Protein AF-A0A925CM61-F1 (afdb_monomer)

Structure (mmCIF, N/CA/C/O backbone):
data_AF-A0A925CM61-F1
#
_entry.id   AF-A0A925CM61-F1
#
loop_
_atom_site.group_PDB
_atom_site.id
_atom_site.type_symbol
_atom_site.label_atom_id
_atom_site.label_alt_id
_atom_site.label_comp_id
_atom_site.label_asym_id
_atom_site.label_entity_id
_atom_site.label_seq_id
_atom_site.pdbx_PDB_ins_code
_atom_site.Cartn_x
_atom_site.Cartn_y
_atom_site.Cartn_z
_atom_site.occupancy
_atom_site.B_iso_or_equiv
_atom_site.auth_seq_id
_atom_site.auth_comp_id
_atom_site.auth_asym_id
_atom_site.auth_atom_id
_atom_site.pdbx_PDB_model_num
ATOM 1 N N . ASP A 1 1 ? 7.888 8.235 -3.116 1.00 78.06 1 ASP A N 1
ATOM 2 C CA . ASP A 1 1 ? 8.072 6.852 -2.627 1.00 78.06 1 ASP A CA 1
ATOM 3 C C . ASP A 1 1 ? 6.680 6.308 -2.395 1.00 78.06 1 ASP A C 1
ATOM 5 O O . ASP A 1 1 ? 6.173 6.361 -1.277 1.00 78.06 1 ASP A O 1
ATOM 9 N N . ASP A 1 2 ? 6.031 5.926 -3.492 1.00 86.56 2 ASP A N 1
ATOM 10 C CA . ASP A 1 2 ? 4.637 5.503 -3.485 1.00 86.56 2 ASP A CA 1
ATOM 11 C C . ASP A 1 2 ? 4.501 4.148 -2.794 1.00 86.56 2 ASP A C 1
ATOM 13 O O . ASP A 1 2 ? 5.304 3.232 -2.990 1.00 86.56 2 ASP A O 1
ATOM 17 N N . LYS A 1 3 ? 3.485 4.032 -1.939 1.00 88.56 3 LYS A N 1
ATOM 18 C CA . LYS A 1 3 ? 3.182 2.813 -1.189 1.00 88.56 3 LYS A CA 1
ATOM 19 C C . LYS A 1 3 ? 1.895 2.217 -1.741 1.00 88.56 3 LYS A C 1
ATOM 21 O O . LYS A 1 3 ? 0.810 2.683 -1.412 1.00 88.56 3 LYS A O 1
ATOM 26 N N . ILE A 1 4 ? 2.022 1.196 -2.588 1.00 92.06 4 ILE A N 1
ATOM 27 C CA . ILE A 1 4 ? 0.871 0.459 -3.119 1.00 92.06 4 ILE A CA 1
ATOM 28 C C . ILE A 1 4 ? 0.327 -0.474 -2.034 1.00 92.06 4 ILE A C 1
ATOM 30 O O . ILE A 1 4 ? 1.064 -1.296 -1.489 1.00 92.06 4 ILE A O 1
ATOM 34 N N . ILE A 1 5 ? -0.969 -0.358 -1.747 1.00 91.38 5 ILE A N 1
ATOM 35 C CA . ILE A 1 5 ? -1.704 -1.277 -0.875 1.00 91.38 5 ILE A CA 1
ATOM 36 C C . ILE A 1 5 ? -2.482 -2.240 -1.771 1.00 91.38 5 ILE A C 1
ATOM 38 O O . ILE A 1 5 ? -3.217 -1.813 -2.659 1.00 91.38 5 ILE A O 1
ATOM 42 N N . ALA A 1 6 ? -2.317 -3.538 -1.536 1.00 93.81 6 ALA A N 1
ATOM 43 C CA . ALA A 1 6 ? -3.016 -4.585 -2.264 1.00 93.81 6 ALA A CA 1
ATOM 44 C C . ALA A 1 6 ? -3.488 -5.673 -1.300 1.00 93.81 6 ALA A C 1
ATOM 46 O O . ALA A 1 6 ? -2.909 -5.877 -0.232 1.00 93.81 6 ALA A O 1
ATOM 47 N N . VAL A 1 7 ? -4.533 -6.381 -1.710 1.00 93.50 7 VAL A N 1
ATOM 48 C CA . VAL A 1 7 ? -5.067 -7.553 -1.016 1.00 93.50 7 VAL A CA 1
ATOM 49 C C . VAL A 1 7 ? -4.880 -8.774 -1.904 1.00 93.50 7 VAL A C 1
ATOM 51 O O . VAL A 1 7 ? -4.819 -8.661 -3.132 1.00 93.50 7 VAL A O 1
ATOM 54 N N . MET A 1 8 ? -4.771 -9.949 -1.290 1.00 94.31 8 MET A N 1
ATOM 55 C CA . MET A 1 8 ? -4.699 -11.191 -2.048 1.00 94.31 8 MET A CA 1
ATOM 56 C C . MET A 1 8 ? -6.022 -11.443 -2.770 1.00 94.31 8 MET A C 1
ATOM 58 O O . MET A 1 8 ? -7.103 -11.146 -2.254 1.00 94.31 8 MET A O 1
ATOM 62 N N . LYS A 1 9 ? -5.935 -12.024 -3.969 1.00 91.75 9 LYS A N 1
ATOM 63 C CA . LYS A 1 9 ? -7.121 -12.536 -4.651 1.00 91.75 9 LYS A CA 1
ATOM 64 C C . LYS A 1 9 ? -7.768 -13.599 -3.756 1.00 91.75 9 LYS A C 1
ATOM 66 O O . LYS A 1 9 ? -7.067 -14.474 -3.257 1.00 91.75 9 LYS A O 1
ATOM 71 N N . ASP A 1 10 ? -9.081 -13.490 -3.573 1.00 92.44 10 ASP A N 1
ATOM 72 C CA . ASP A 1 10 ? -9.891 -14.383 -2.736 1.00 92.44 10 ASP A CA 1
ATOM 73 C C . ASP A 1 10 ? -9.551 -14.326 -1.229 1.00 92.44 10 ASP A C 1
ATOM 75 O O . ASP A 1 10 ? -9.841 -15.261 -0.483 1.00 92.44 10 ASP A O 1
ATOM 79 N N . ASP A 1 11 ? -8.961 -13.219 -0.752 1.00 96.31 11 ASP A N 1
ATOM 80 C CA . ASP A 1 11 ? -8.754 -12.998 0.683 1.00 96.31 11 ASP A CA 1
ATOM 81 C C . ASP A 1 11 ? -10.094 -12.964 1.440 1.00 96.31 11 ASP A C 1
ATOM 83 O O . ASP A 1 11 ? -10.993 -12.184 1.118 1.00 96.31 11 ASP A O 1
ATOM 87 N N . ALA A 1 12 ? -10.215 -13.794 2.478 1.00 95.00 12 ALA A N 1
ATOM 88 C CA . ALA A 1 12 ? -11.459 -13.965 3.229 1.00 95.00 12 ALA A CA 1
ATOM 89 C C . ALA A 1 12 ? -11.871 -12.735 4.059 1.00 95.00 12 ALA A C 1
ATOM 91 O O . ALA A 1 12 ? -13.029 -12.629 4.454 1.00 95.00 12 ALA A O 1
ATOM 92 N N . THR A 1 13 ? -10.934 -11.829 4.355 1.00 94.19 13 THR A N 1
ATOM 93 C CA . THR A 1 13 ? -11.159 -10.668 5.229 1.00 94.19 13 THR A CA 1
ATOM 94 C C . THR A 1 13 ? -11.253 -9.375 4.425 1.00 94.19 13 THR A C 1
ATOM 96 O O . THR A 1 13 ? -12.143 -8.562 4.658 1.00 94.19 13 THR A O 1
ATOM 99 N N . TYR A 1 14 ? -10.339 -9.182 3.476 1.00 94.50 14 TYR A N 1
ATOM 100 C CA . TYR A 1 14 ? -10.160 -7.936 2.734 1.00 94.50 14 TYR A CA 1
ATOM 101 C C . TYR A 1 14 ? -10.487 -8.059 1.245 1.00 94.50 14 TYR A C 1
ATOM 103 O O . TYR A 1 14 ? -10.501 -7.047 0.553 1.00 94.50 14 TYR A O 1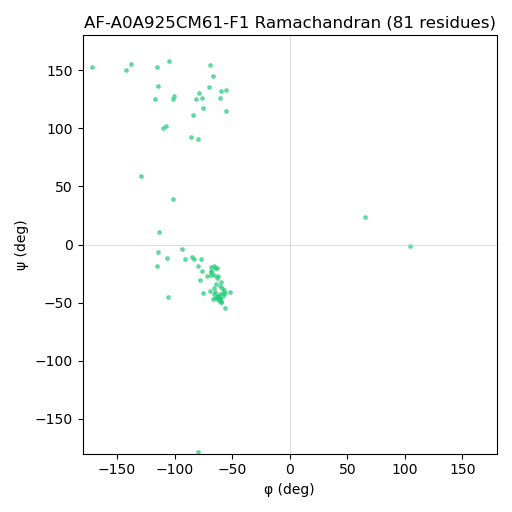
ATOM 111 N N . GLY A 1 15 ? -10.763 -9.262 0.729 1.00 93.00 15 GLY A N 1
ATOM 112 C CA . GLY A 1 15 ? -11.004 -9.487 -0.702 1.00 93.00 15 GLY A CA 1
ATOM 113 C C . GLY A 1 15 ? -12.234 -8.756 -1.250 1.00 93.00 15 GLY A C 1
ATOM 114 O O . GLY A 1 15 ? -12.322 -8.521 -2.452 1.00 93.00 15 GLY A O 1
ATOM 115 N N . GLY A 1 16 ? -13.160 -8.355 -0.373 1.00 93.19 16 GLY A N 1
ATOM 116 C CA . GLY A 1 16 ? -14.296 -7.501 -0.724 1.00 93.19 16 GLY A CA 1
ATOM 117 C C . GLY A 1 16 ? -13.947 -6.019 -0.891 1.00 93.19 16 GLY A C 1
ATOM 118 O O . GLY A 1 16 ? -14.781 -5.271 -1.396 1.00 93.19 16 GLY A O 1
ATOM 119 N N . TYR A 1 17 ? -12.752 -5.581 -0.480 1.00 93.81 17 TYR A N 1
ATOM 120 C CA . TYR A 1 17 ? -12.339 -4.185 -0.587 1.00 93.81 17 TYR A CA 1
ATOM 121 C C . TYR A 1 17 ? -11.780 -3.889 -1.974 1.00 93.81 17 TYR A C 1
ATOM 123 O O . TYR A 1 17 ? -10.705 -4.352 -2.353 1.00 93.81 17 TYR A O 1
ATOM 131 N N . THR A 1 18 ? -12.517 -3.088 -2.736 1.00 92.44 18 THR A N 1
ATOM 132 C CA . THR A 1 18 ? -12.148 -2.678 -4.096 1.00 92.44 18 THR A CA 1
ATOM 133 C C . THR A 1 18 ? -11.680 -1.232 -4.184 1.00 92.44 18 THR A C 1
ATOM 135 O O . THR A 1 18 ? -11.179 -0.826 -5.231 1.00 92.44 18 THR A O 1
ATOM 138 N N . ASP A 1 19 ? -11.872 -0.458 -3.116 1.00 91.31 19 ASP A N 1
ATOM 139 C CA . ASP A 1 19 ? -11.495 0.948 -3.025 1.00 91.31 19 ASP A CA 1
ATOM 140 C C . ASP A 1 19 ? -10.963 1.291 -1.626 1.00 91.31 19 ASP A C 1
ATOM 142 O O . ASP A 1 19 ? -11.376 0.695 -0.629 1.00 91.31 19 ASP A O 1
ATOM 146 N N . ILE A 1 20 ? -10.061 2.271 -1.547 1.00 90.88 20 ILE A N 1
ATOM 147 C CA . ILE A 1 20 ? -9.426 2.684 -0.292 1.00 90.88 20 ILE A CA 1
ATOM 148 C C . ILE A 1 20 ? -10.435 3.238 0.726 1.00 90.88 20 ILE A C 1
ATOM 150 O O . ILE A 1 20 ? -10.245 3.069 1.928 1.00 90.88 20 ILE A O 1
ATOM 154 N N . SER A 1 21 ? -11.542 3.828 0.261 1.00 90.94 21 SER A N 1
ATOM 155 C CA . SER A 1 21 ? -12.625 4.336 1.116 1.00 90.94 21 SER A CA 1
ATOM 156 C C . SER A 1 21 ? -13.380 3.239 1.875 1.00 90.94 21 SER A C 1
ATOM 158 O O . SER A 1 21 ? -14.040 3.527 2.872 1.00 90.94 21 SER A O 1
ATOM 160 N N . GLN A 1 22 ? -13.278 1.982 1.432 1.00 93.19 22 GLN A N 1
ATOM 161 C CA . GLN A 1 22 ? -13.902 0.829 2.089 1.00 93.19 22 GLN A CA 1
ATOM 162 C C . GLN A 1 22 ? -13.053 0.301 3.254 1.00 93.19 22 GLN A C 1
ATOM 164 O O . GLN A 1 22 ? -13.523 -0.505 4.058 1.00 93.19 22 GLN A O 1
ATOM 169 N N . VAL A 1 23 ? -11.800 0.752 3.361 1.00 92.00 23 VAL A N 1
ATOM 170 C CA . VAL A 1 23 ? -10.887 0.340 4.422 1.00 92.00 23 VAL A CA 1
ATOM 171 C C . VAL A 1 23 ? -11.225 1.095 5.713 1.00 92.00 23 VAL A C 1
ATOM 173 O O . VAL A 1 23 ? -11.315 2.324 5.698 1.00 92.00 23 VAL A O 1
ATOM 176 N N . PRO A 1 24 ? -11.366 0.405 6.862 1.00 93.56 24 PRO A N 1
ATOM 177 C CA . PRO A 1 24 ? -11.599 1.071 8.137 1.00 93.56 24 PRO A CA 1
ATOM 178 C C . PRO A 1 24 ? -10.514 2.110 8.450 1.00 93.56 24 PRO A C 1
ATOM 180 O O . PRO A 1 24 ? -9.323 1.796 8.391 1.00 93.56 24 PRO A O 1
ATOM 183 N N . LEU A 1 25 ? -10.922 3.315 8.866 1.00 89.12 25 LEU A N 1
ATOM 184 C CA . LEU A 1 25 ? -10.003 4.423 9.171 1.00 89.12 25 LEU A CA 1
ATOM 185 C C . LEU A 1 25 ? -8.894 4.020 10.150 1.00 89.12 25 LEU A C 1
ATOM 187 O O . LEU A 1 25 ? -7.733 4.322 9.913 1.00 89.12 25 LEU A O 1
ATOM 191 N N . ALA A 1 26 ? -9.216 3.236 11.182 1.00 91.62 26 ALA A N 1
ATOM 192 C CA . ALA A 1 26 ? -8.226 2.760 12.149 1.00 91.62 26 ALA A CA 1
ATOM 193 C C . ALA A 1 26 ? -7.098 1.923 11.511 1.00 91.62 26 ALA A C 1
ATOM 195 O O . ALA A 1 26 ? -5.960 1.947 11.983 1.00 91.62 26 ALA A O 1
ATOM 196 N N . LEU A 1 27 ? -7.392 1.175 10.439 1.00 91.50 27 LEU A N 1
ATOM 197 C CA . LEU A 1 27 ? -6.376 0.427 9.701 1.00 91.50 27 LEU A CA 1
ATOM 198 C C . LEU A 1 27 ? -5.528 1.368 8.840 1.00 91.50 27 LEU A C 1
ATOM 200 O O . LEU A 1 27 ? -4.305 1.225 8.819 1.00 91.50 27 LEU A O 1
ATOM 204 N N . LEU A 1 28 ? -6.162 2.345 8.183 1.00 88.69 28 LEU A N 1
ATOM 205 C CA . LEU A 1 28 ? -5.454 3.376 7.424 1.00 88.69 28 LEU A CA 1
ATOM 206 C C . LEU A 1 28 ? -4.509 4.164 8.333 1.00 88.69 28 LEU A C 1
ATOM 208 O O . LEU A 1 28 ? -3.324 4.247 8.032 1.00 88.69 28 LEU A O 1
ATOM 212 N N . ASP A 1 29 ? -4.974 4.654 9.480 1.00 87.44 29 ASP A N 1
ATOM 213 C CA . ASP A 1 29 ? -4.157 5.390 10.453 1.00 87.44 29 ASP A CA 1
ATOM 214 C C . ASP A 1 29 ? -2.952 4.575 10.931 1.00 87.44 29 ASP A C 1
ATOM 216 O O . ASP A 1 29 ? -1.840 5.094 11.052 1.00 87.44 29 ASP A O 1
ATOM 220 N N . ARG A 1 30 ? -3.135 3.266 11.140 1.00 89.12 30 ARG A N 1
ATOM 221 C CA . ARG A 1 30 ? -2.040 2.365 11.511 1.00 89.12 30 ARG A CA 1
ATOM 222 C C . ARG A 1 30 ? -1.003 2.224 10.396 1.00 89.12 30 ARG A C 1
ATOM 224 O O . ARG A 1 30 ? 0.194 2.239 10.685 1.00 89.12 30 ARG A O 1
ATOM 231 N N . LEU A 1 31 ? -1.441 2.084 9.143 1.00 88.62 31 LEU A N 1
ATOM 232 C CA . LEU A 1 31 ? -0.547 2.030 7.981 1.00 88.62 31 LEU A CA 1
ATOM 233 C C . LEU A 1 31 ? 0.219 3.342 7.818 1.00 88.62 31 LEU A C 1
ATOM 235 O O . LEU A 1 31 ? 1.437 3.327 7.647 1.00 88.62 31 LEU A O 1
ATOM 239 N N . GLN A 1 32 ? -0.482 4.468 7.939 1.00 84.44 32 GLN A N 1
ATOM 240 C CA . GLN A 1 32 ? 0.113 5.796 7.905 1.00 84.44 32 GLN A CA 1
ATOM 241 C C . GLN A 1 32 ? 1.202 5.922 8.977 1.00 84.44 32 GLN A C 1
ATOM 243 O O . GLN A 1 32 ? 2.362 6.175 8.658 1.00 84.44 32 GLN A O 1
ATOM 248 N N . HIS A 1 33 ? 0.866 5.639 10.237 1.00 84.62 33 HIS A N 1
ATOM 249 C CA . HIS A 1 33 ? 1.813 5.693 11.348 1.00 84.62 33 HIS A CA 1
ATOM 250 C C . HIS A 1 33 ? 3.042 4.799 11.129 1.00 84.62 33 HIS A C 1
ATOM 252 O O . HIS A 1 33 ? 4.172 5.222 11.387 1.00 84.62 33 HIS A O 1
ATOM 258 N N . TYR A 1 34 ? 2.844 3.583 10.611 1.00 85.94 34 TYR A N 1
ATOM 259 C CA . TYR A 1 34 ? 3.942 2.683 10.268 1.00 85.94 34 TYR A CA 1
ATOM 260 C C . TYR A 1 34 ? 4.884 3.312 9.229 1.00 85.94 34 TYR A C 1
ATOM 262 O O . TYR A 1 34 ? 6.094 3.380 9.450 1.00 85.94 34 TYR A O 1
ATOM 270 N N . PHE A 1 35 ? 4.349 3.847 8.126 1.00 83.06 35 PHE A N 1
ATOM 271 C CA . PHE A 1 35 ? 5.173 4.454 7.075 1.00 83.06 35 PHE A CA 1
ATOM 272 C C . PHE A 1 35 ? 5.869 5.751 7.504 1.00 83.06 35 PHE A C 1
ATOM 274 O O . PHE A 1 35 ? 6.945 6.063 6.989 1.00 83.06 35 PHE A O 1
ATOM 281 N N . LEU A 1 36 ? 5.307 6.477 8.469 1.00 79.06 36 LEU A N 1
ATOM 282 C CA . LEU A 1 36 ? 5.923 7.672 9.045 1.00 79.06 36 LEU A CA 1
ATOM 283 C C . LEU A 1 36 ? 7.127 7.361 9.943 1.00 79.06 36 LEU A C 1
ATOM 285 O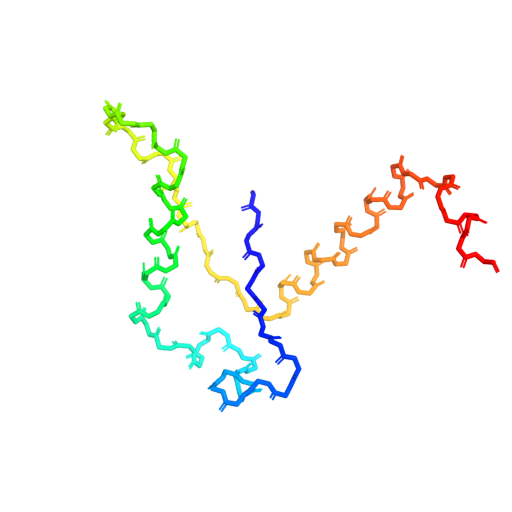 O . LEU A 1 36 ? 8.012 8.202 10.106 1.00 79.06 36 LEU A O 1
ATOM 289 N N . THR A 1 37 ? 7.163 6.169 10.540 1.00 76.62 37 THR A N 1
ATOM 290 C CA . THR A 1 37 ? 8.104 5.844 11.622 1.00 76.62 37 THR A CA 1
ATOM 291 C C . THR A 1 37 ? 9.107 4.750 11.267 1.00 76.62 37 THR A C 1
ATOM 293 O O . THR A 1 37 ? 10.157 4.682 11.898 1.00 76.62 37 THR A O 1
ATOM 296 N N . TYR A 1 38 ? 8.875 3.928 10.235 1.00 77.50 38 TYR A N 1
ATOM 297 C CA . TYR A 1 38 ? 9.739 2.764 9.967 1.00 77.50 38 TYR A CA 1
ATOM 298 C C . TYR A 1 38 ? 11.191 3.100 9.578 1.00 77.50 38 TYR A C 1
ATOM 300 O O . TYR A 1 38 ? 12.066 2.247 9.697 1.00 77.50 38 TYR A O 1
ATOM 308 N N . LYS A 1 39 ? 11.466 4.325 9.106 1.00 73.38 39 LYS A N 1
ATOM 309 C CA . LYS A 1 39 ? 12.827 4.809 8.797 1.00 73.38 39 LYS A CA 1
ATOM 310 C C . LYS A 1 39 ? 13.479 5.564 9.962 1.00 73.38 39 LYS A C 1
ATOM 312 O O . LYS A 1 39 ? 14.633 5.974 9.843 1.00 73.38 39 LYS A O 1
ATOM 317 N N . SER A 1 40 ? 12.761 5.779 11.064 1.00 69.19 40 SER A N 1
ATOM 318 C CA . SER A 1 40 ? 13.290 6.467 12.240 1.00 69.19 40 SER A CA 1
ATOM 319 C C . SER A 1 40 ? 14.225 5.531 13.004 1.00 69.19 40 SER A C 1
ATOM 321 O O . SER A 1 40 ? 13.811 4.485 13.500 1.00 69.19 40 SER A O 1
ATOM 323 N N . ALA A 1 41 ? 15.499 5.907 13.107 1.00 64.56 41 ALA A N 1
ATOM 324 C CA . ALA A 1 41 ? 16.428 5.228 13.999 1.00 64.56 41 ALA A CA 1
ATOM 325 C C . ALA A 1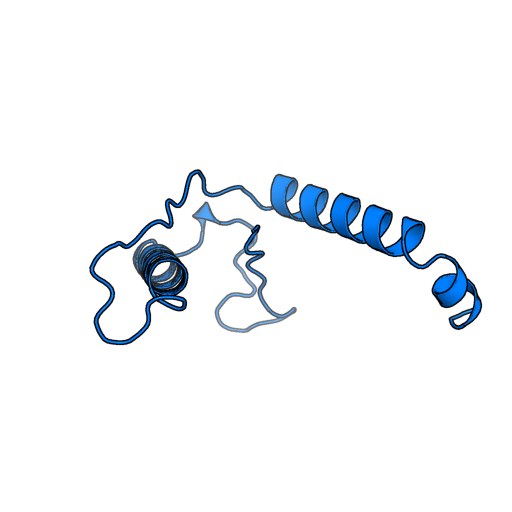 41 ? 16.055 5.523 15.468 1.00 64.56 41 ALA A C 1
ATOM 327 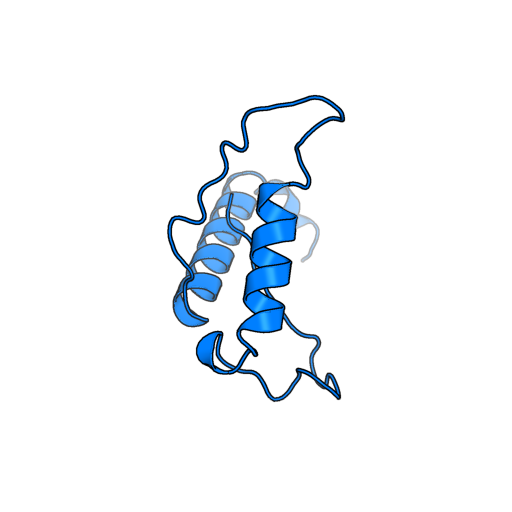O O . ALA A 1 41 ? 15.472 6.577 15.754 1.00 64.56 41 ALA A O 1
ATOM 328 N N . PRO A 1 42 ? 16.409 4.647 16.426 1.00 61.72 42 PRO A N 1
ATOM 329 C CA . PRO A 1 42 ? 16.245 4.959 17.842 1.00 61.72 42 PRO A CA 1
ATOM 330 C C . PRO A 1 42 ? 16.980 6.272 18.168 1.00 61.72 42 PRO A C 1
ATOM 332 O O . PRO A 1 42 ? 18.198 6.346 18.027 1.00 61.72 42 PRO A O 1
ATOM 335 N N . GLY A 1 43 ? 16.244 7.320 18.556 1.00 61.34 43 GLY A N 1
ATOM 336 C CA . GLY A 1 43 ? 16.800 8.637 18.906 1.00 61.34 43 GLY A CA 1
ATOM 337 C C . GLY A 1 43 ? 16.621 9.761 17.874 1.00 61.34 43 GLY A C 1
ATOM 338 O O . GLY A 1 43 ? 17.023 10.890 18.147 1.00 61.34 43 GLY A O 1
ATOM 339 N N . THR A 1 44 ? 16.005 9.520 16.710 1.00 59.12 44 THR A N 1
ATOM 340 C CA . THR A 1 44 ? 15.706 10.605 15.752 1.00 59.12 44 THR A CA 1
ATOM 341 C C . THR A 1 44 ? 14.433 11.372 16.121 1.00 59.12 44 THR A C 1
ATOM 343 O O . THR A 1 44 ? 13.369 10.775 16.233 1.00 59.12 44 THR A O 1
ATOM 346 N N . ILE A 1 45 ? 14.546 12.700 16.253 1.00 56.72 45 ILE A N 1
ATOM 347 C CA . ILE A 1 45 ? 13.485 13.628 16.708 1.00 56.72 45 ILE A CA 1
ATOM 348 C C . ILE A 1 45 ? 12.642 14.180 15.534 1.00 56.72 45 ILE A C 1
ATOM 350 O O . ILE A 1 45 ? 11.586 14.775 15.730 1.00 56.72 45 ILE A O 1
ATOM 354 N N . HIS A 1 46 ? 13.090 13.987 14.288 1.00 52.59 46 HIS A N 1
ATOM 355 C CA . HIS A 1 46 ? 12.438 14.538 13.097 1.00 52.59 46 HIS A CA 1
ATOM 356 C C . HIS A 1 46 ? 11.716 13.457 12.287 1.00 52.59 46 HIS A C 1
ATOM 358 O O . HIS A 1 46 ? 12.330 12.732 11.504 1.00 52.59 46 HIS A O 1
ATOM 364 N N . HIS A 1 47 ? 10.393 13.398 12.429 1.00 53.03 47 HIS A N 1
ATOM 365 C CA . HIS A 1 47 ? 9.513 12.652 11.532 1.00 53.03 47 HIS A CA 1
ATOM 366 C C . HIS A 1 47 ? 9.281 13.493 10.274 1.00 53.03 47 HIS A C 1
ATOM 368 O O . HIS A 1 47 ? 8.406 14.350 10.237 1.00 53.03 47 HIS A O 1
ATOM 374 N N . LYS A 1 48 ? 10.134 13.314 9.263 1.00 50.94 48 LYS A N 1
ATOM 375 C CA . LYS A 1 48 ? 10.097 14.092 8.012 1.00 50.94 48 LYS A CA 1
ATOM 376 C C . LYS A 1 48 ? 9.439 13.311 6.875 1.00 50.94 48 LYS A C 1
ATOM 378 O O . LYS A 1 48 ? 9.925 13.305 5.748 1.00 50.94 48 LYS A O 1
ATOM 383 N N . VAL A 1 49 ? 8.382 12.580 7.199 1.00 54.34 49 VAL A N 1
ATOM 384 C CA . VAL A 1 49 ? 7.528 11.934 6.208 1.00 54.34 49 VAL A CA 1
ATOM 385 C C . VAL A 1 49 ? 6.168 12.587 6.381 1.00 54.34 49 VAL A C 1
ATOM 387 O O . VAL A 1 49 ? 5.654 12.665 7.489 1.00 54.34 49 VAL A O 1
ATOM 390 N N . GLU A 1 50 ? 5.628 13.132 5.308 1.00 55.91 50 GLU A N 1
ATOM 391 C CA . GLU A 1 50 ? 4.256 13.615 5.259 1.00 55.91 50 GLU A CA 1
ATOM 392 C C . GLU A 1 50 ? 3.528 12.719 4.273 1.00 55.91 50 GLU A C 1
ATOM 394 O O . GLU A 1 50 ? 4.060 12.382 3.211 1.00 55.91 50 GLU A O 1
ATOM 399 N N . ILE A 1 51 ? 2.322 12.302 4.635 1.00 62.91 51 ILE A N 1
ATOM 400 C CA . ILE A 1 51 ? 1.443 11.614 3.700 1.00 62.91 51 ILE A CA 1
ATOM 401 C C . ILE A 1 51 ? 0.708 12.718 2.966 1.00 62.91 51 ILE A C 1
ATOM 403 O O . ILE A 1 51 ? -0.279 13.262 3.449 1.00 62.91 51 ILE A O 1
ATOM 407 N N . THR A 1 52 ? 1.274 13.119 1.832 1.00 60.31 52 THR A N 1
ATOM 408 C CA . THR A 1 52 ? 0.794 14.260 1.049 1.00 60.31 52 THR A CA 1
ATOM 409 C C . THR A 1 52 ? -0.563 13.994 0.407 1.00 60.31 52 THR A C 1
ATOM 411 O O . THR A 1 52 ? -1.281 14.942 0.109 1.00 60.31 52 THR A O 1
ATOM 414 N N . SER A 1 53 ? -0.928 12.727 0.187 1.00 66.31 53 SER A N 1
AT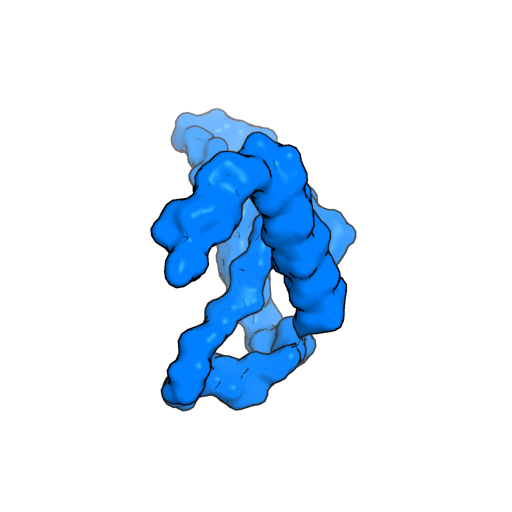OM 415 C CA . SER A 1 53 ? -2.269 12.320 -0.250 1.00 66.31 53 SER A CA 1
ATOM 416 C C . SER A 1 53 ? -2.440 10.799 -0.216 1.00 66.31 53 SER A C 1
ATOM 418 O O . SER A 1 53 ? -1.476 10.040 -0.328 1.00 66.31 53 SER A O 1
ATOM 420 N N . ILE A 1 54 ? -3.688 10.365 -0.037 1.00 81.12 54 ILE A N 1
ATOM 421 C CA . ILE A 1 54 ? -4.133 8.988 -0.255 1.00 81.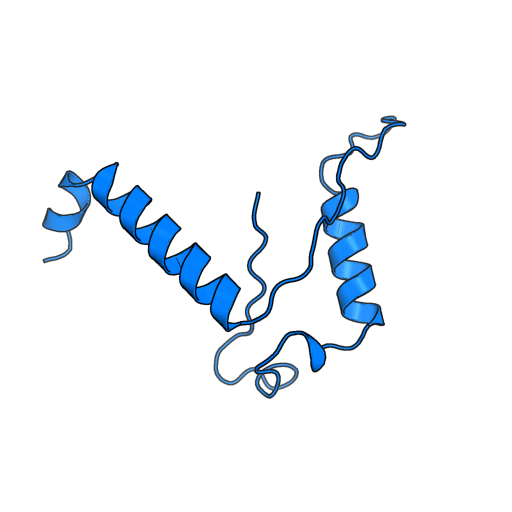12 54 ILE A CA 1
ATOM 422 C C . ILE A 1 54 ? -4.839 8.984 -1.610 1.00 81.12 54 ILE A C 1
ATOM 424 O O . ILE A 1 54 ? -5.761 9.775 -1.810 1.00 81.12 54 ILE A O 1
ATOM 428 N N . TYR A 1 55 ? -4.406 8.117 -2.523 1.00 84.88 55 TYR A N 1
ATOM 429 C CA . TYR A 1 55 ? -5.017 7.983 -3.846 1.00 84.88 55 TYR A CA 1
ATOM 430 C C . TYR A 1 55 ? -5.877 6.721 -3.937 1.00 84.88 55 TYR A C 1
ATOM 432 O O . TYR A 1 55 ? -5.703 5.773 -3.166 1.00 84.88 55 TYR A O 1
ATOM 440 N N . ASP A 1 56 ? -6.810 6.725 -4.886 1.00 90.00 56 ASP A N 1
ATOM 441 C CA . ASP A 1 56 ? -7.703 5.603 -5.152 1.00 90.00 56 ASP A CA 1
ATOM 442 C C . ASP A 1 56 ? -7.031 4.493 -5.983 1.00 90.00 56 ASP A C 1
ATOM 444 O O . ASP A 1 56 ? -5.847 4.535 -6.342 1.00 90.00 56 ASP A O 1
ATOM 448 N N . ARG A 1 57 ? -7.815 3.454 -6.286 1.00 92.94 57 ARG A N 1
ATOM 449 C CA . ARG A 1 57 ? -7.361 2.311 -7.081 1.00 92.94 57 ARG A CA 1
ATOM 450 C C . ARG A 1 57 ? -6.919 2.705 -8.493 1.00 92.94 57 ARG A C 1
ATOM 452 O O . ARG A 1 57 ? -6.008 2.069 -9.025 1.00 92.94 57 ARG A O 1
ATOM 459 N N . GLU A 1 58 ? -7.573 3.674 -9.127 1.00 93.81 58 GLU A N 1
ATOM 460 C CA . GLU A 1 58 ? -7.271 4.047 -10.509 1.00 93.81 58 GLU A CA 1
ATOM 461 C C . GLU A 1 58 ? -5.875 4.665 -10.596 1.00 93.81 58 GLU A C 1
ATOM 463 O O . GLU A 1 58 ? -5.061 4.258 -11.430 1.00 93.81 58 GLU A O 1
ATOM 468 N N . GLU A 1 59 ? -5.572 5.587 -9.687 1.00 93.25 59 GLU A N 1
ATOM 469 C CA . GLU A 1 59 ? -4.262 6.225 -9.629 1.00 93.25 59 GLU A CA 1
ATOM 470 C C . GLU A 1 59 ? -3.160 5.217 -9.277 1.00 93.25 59 GLU A C 1
ATO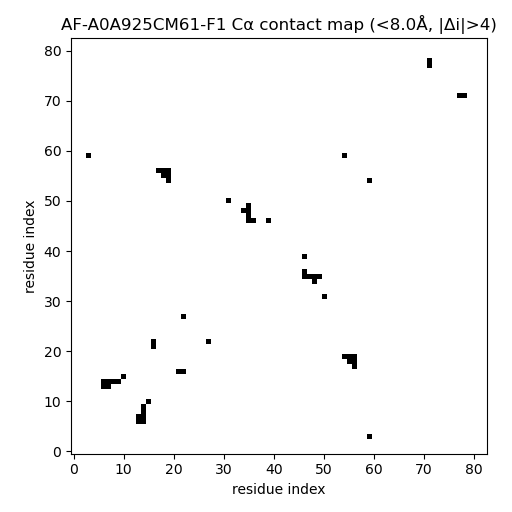M 472 O O . GLU A 1 59 ? -2.108 5.188 -9.920 1.00 93.25 59 GLU A O 1
ATOM 477 N N . ALA A 1 60 ? -3.426 4.299 -8.341 1.00 93.88 60 ALA A N 1
ATOM 478 C CA . ALA A 1 60 ? -2.493 3.226 -8.003 1.00 93.88 60 ALA A CA 1
ATOM 479 C C . ALA A 1 60 ? -2.142 2.348 -9.222 1.00 93.88 60 ALA A C 1
ATOM 481 O O . ALA A 1 60 ? -0.977 2.004 -9.434 1.00 93.88 60 ALA A O 1
ATOM 482 N N . LEU A 1 61 ? -3.129 2.013 -10.061 1.00 94.75 61 LEU A N 1
ATOM 483 C CA . LEU A 1 61 ? -2.903 1.241 -11.287 1.00 94.75 61 LEU A CA 1
ATOM 484 C C . LEU A 1 61 ? -2.067 2.014 -12.315 1.00 94.75 61 LEU A C 1
ATOM 486 O O . LEU A 1 61 ? -1.206 1.414 -12.964 1.00 94.75 61 LEU A O 1
ATOM 490 N N . LYS A 1 62 ? -2.269 3.333 -12.442 1.00 96.00 62 LYS A N 1
ATOM 491 C CA . LYS A 1 62 ? -1.437 4.187 -13.308 1.00 96.00 62 LYS A CA 1
ATOM 492 C C . LYS A 1 62 ? 0.014 4.191 -12.842 1.00 96.00 62 LYS A C 1
ATOM 494 O O . LYS A 1 62 ? 0.904 3.955 -13.658 1.00 96.00 62 LYS A O 1
ATOM 499 N N . VAL A 1 63 ? 0.252 4.377 -11.542 1.00 94.38 63 VAL A N 1
ATOM 500 C CA . VAL A 1 63 ? 1.603 4.360 -10.955 1.00 94.38 63 VAL A CA 1
ATOM 501 C C . VAL A 1 63 ? 2.307 3.033 -11.236 1.00 94.38 63 VAL A C 1
ATOM 503 O O . VAL A 1 63 ? 3.462 3.035 -11.665 1.00 94.38 63 VAL A O 1
ATOM 506 N N . ILE A 1 64 ? 1.619 1.897 -11.068 1.00 95.12 64 ILE A N 1
ATOM 507 C CA . ILE A 1 64 ? 2.173 0.571 -11.391 1.00 95.12 64 ILE A CA 1
ATOM 508 C C . ILE A 1 64 ? 2.520 0.472 -12.882 1.00 95.12 64 ILE A C 1
ATOM 510 O O . ILE A 1 64 ? 3.604 0.005 -13.229 1.00 95.12 64 ILE A O 1
ATOM 514 N N . GLY A 1 65 ? 1.621 0.920 -13.763 1.00 96.38 65 GLY A N 1
ATOM 515 C CA . GLY A 1 65 ? 1.828 0.886 -15.211 1.00 96.38 65 GLY A CA 1
ATOM 516 C C . GLY A 1 65 ? 3.042 1.703 -15.657 1.00 96.38 65 GLY A C 1
ATOM 517 O O . GLY A 1 65 ? 3.880 1.193 -16.401 1.00 96.38 65 GLY A O 1
ATOM 518 N N . VAL A 1 66 ? 3.172 2.936 -15.158 1.00 95.81 66 VAL A N 1
ATOM 519 C CA . VAL A 1 66 ? 4.321 3.812 -15.440 1.00 95.81 66 VAL A CA 1
ATOM 520 C C . VAL A 1 66 ? 5.609 3.218 -14.866 1.00 95.81 66 VAL A C 1
ATOM 522 O O . VAL A 1 66 ? 6.590 3.088 -15.591 1.00 95.81 66 VAL A O 1
ATOM 525 N N . SER A 1 67 ? 5.585 2.741 -13.617 1.00 94.69 67 SER A N 1
ATOM 526 C CA . SER A 1 67 ? 6.749 2.102 -12.981 1.00 94.69 67 SER A CA 1
ATOM 527 C C . SER A 1 67 ? 7.231 0.870 -13.756 1.00 9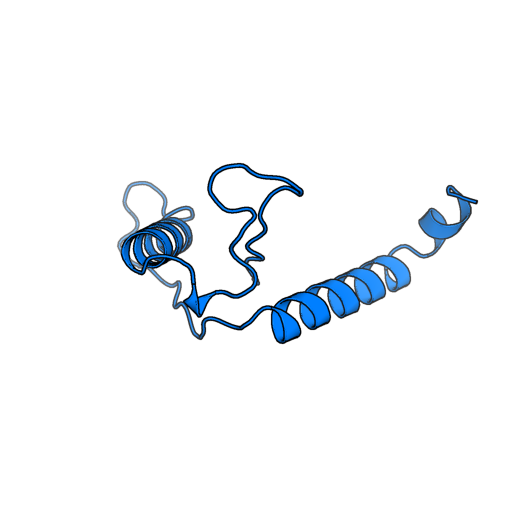4.69 67 SER A C 1
ATOM 529 O O . SER A 1 67 ? 8.431 0.624 -13.874 1.00 94.69 67 SER A O 1
ATOM 531 N N . HIS A 1 68 ? 6.301 0.087 -14.306 1.00 93.94 68 HIS A N 1
ATOM 532 C CA . HIS A 1 68 ? 6.619 -1.069 -15.137 1.00 93.94 68 HIS A CA 1
ATOM 533 C C . HIS A 1 68 ? 7.216 -0.660 -16.491 1.00 93.94 68 HIS A C 1
ATOM 535 O O . HIS A 1 68 ? 8.172 -1.289 -16.946 1.00 93.94 68 HIS A O 1
ATOM 541 N N . ALA A 1 69 ? 6.695 0.395 -17.123 1.00 95.25 69 ALA A N 1
ATOM 542 C CA . ALA A 1 69 ? 7.259 0.937 -18.357 1.00 95.25 69 ALA A CA 1
ATOM 543 C C . ALA A 1 69 ? 8.690 1.457 -18.144 1.00 95.25 69 ALA A C 1
ATOM 545 O O . ALA A 1 69 ? 9.582 1.115 -18.921 1.00 95.25 69 ALA A O 1
ATOM 546 N N . ASP A 1 70 ? 8.928 2.189 -17.053 1.00 95.00 70 ASP A N 1
ATOM 547 C CA . ASP A 1 70 ? 10.259 2.663 -16.664 1.00 95.00 70 ASP A CA 1
ATOM 548 C C . ASP A 1 70 ? 11.221 1.495 -16.428 1.00 95.00 70 ASP A C 1
ATOM 550 O O . ASP A 1 70 ? 12.364 1.519 -16.888 1.00 95.00 70 ASP A O 1
ATOM 554 N N . TYR A 1 71 ? 10.756 0.437 -15.754 1.00 93.88 71 TYR A N 1
ATOM 555 C CA . TYR A 1 71 ? 11.551 -0.770 -15.538 1.00 93.88 71 TYR A CA 1
ATOM 556 C C . TYR A 1 71 ? 11.955 -1.428 -16.863 1.00 93.88 71 TYR A C 1
ATOM 558 O O . TYR A 1 71 ? 13.128 -1.735 -17.060 1.00 93.88 71 TYR A O 1
ATOM 566 N N . LYS A 1 72 ? 11.015 -1.586 -17.802 1.00 93.19 72 LYS A N 1
ATOM 567 C CA . LYS A 1 72 ? 11.297 -2.142 -19.134 1.00 93.19 72 LYS A CA 1
ATOM 568 C C . LYS A 1 72 ? 12.272 -1.287 -19.936 1.00 93.19 72 LYS A C 1
ATOM 570 O O . LYS A 1 72 ? 13.192 -1.824 -20.542 1.00 93.19 72 LYS A O 1
ATOM 575 N N . ALA A 1 73 ? 12.092 0.032 -19.926 1.00 94.12 73 ALA A N 1
ATOM 576 C CA . ALA A 1 73 ? 12.985 0.956 -20.618 1.00 94.12 73 ALA A CA 1
ATOM 577 C C . ALA A 1 73 ? 14.404 0.932 -2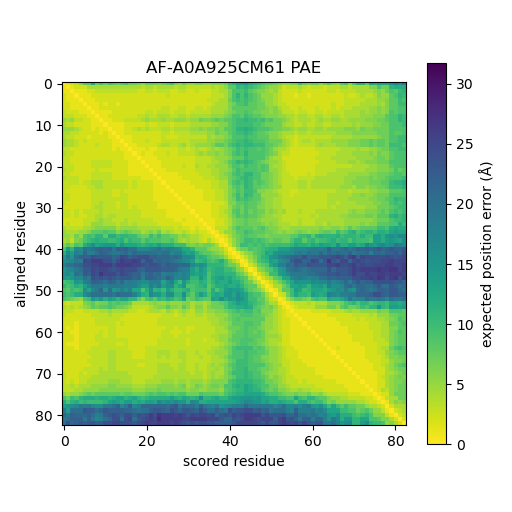0.030 1.00 94.12 73 ALA A C 1
ATOM 579 O O . ALA A 1 73 ? 15.381 1.092 -20.760 1.00 94.12 73 ALA A O 1
ATOM 580 N N . LYS A 1 74 ? 14.517 0.716 -18.714 1.00 95.19 74 LYS A N 1
ATOM 581 C CA . LYS A 1 74 ? 15.794 0.629 -18.005 1.00 95.19 74 LYS A CA 1
ATOM 582 C C . LYS A 1 74 ? 16.507 -0.715 -18.189 1.00 95.19 74 LYS A C 1
ATOM 584 O O . LYS A 1 74 ? 17.734 -0.725 -18.155 1.00 95.19 74 LYS A O 1
ATOM 589 N N . TYR A 1 75 ? 15.763 -1.807 -18.373 1.00 93.25 75 TYR A N 1
ATOM 590 C CA . TYR A 1 75 ? 16.293 -3.172 -18.500 1.00 93.25 75 TYR A CA 1
ATOM 591 C C . TYR A 1 75 ? 15.739 -3.912 -19.737 1.00 93.25 75 TYR A C 1
ATOM 593 O O . TYR A 1 75 ? 15.107 -4.968 -19.597 1.00 93.25 75 TYR A O 1
ATOM 601 N N . PRO A 1 76 ? 15.937 -3.384 -20.960 1.00 88.81 76 PRO A N 1
ATOM 602 C CA . PRO A 1 76 ? 15.375 -3.968 -22.181 1.00 88.81 76 PRO A CA 1
ATOM 603 C C . PRO A 1 76 ? 15.887 -5.390 -22.470 1.00 88.81 76 PRO A C 1
ATOM 605 O O . PRO A 1 76 ? 15.187 -6.200 -23.074 1.00 88.81 76 PRO A O 1
ATOM 608 N N . GLU A 1 77 ? 17.090 -5.731 -22.011 1.00 89.25 77 GLU A N 1
ATOM 609 C CA . GLU A 1 77 ? 17.715 -7.042 -22.190 1.00 89.25 77 GLU A CA 1
ATOM 610 C C . GLU A 1 77 ? 16.993 -8.184 -21.457 1.00 89.25 77 GLU A C 1
ATOM 612 O O . GLU A 1 77 ? 17.066 -9.337 -21.887 1.00 89.25 77 GLU A O 1
ATOM 617 N N . LEU A 1 78 ? 16.269 -7.883 -20.373 1.00 83.12 78 LEU A N 1
ATOM 618 C CA . LEU A 1 78 ? 15.530 -8.888 -19.603 1.00 83.12 78 LEU A CA 1
ATOM 619 C C . LEU A 1 78 ? 14.241 -9.325 -20.309 1.00 83.12 78 LEU A C 1
ATOM 621 O O . LEU A 1 78 ? 13.768 -10.439 -20.091 1.00 83.12 78 LEU A O 1
ATOM 625 N N . GLU A 1 79 ? 13.699 -8.496 -21.207 1.00 67.75 79 GLU A N 1
ATOM 626 C CA . GLU A 1 79 ? 12.478 -8.812 -21.958 1.00 67.75 79 GLU A CA 1
ATOM 627 C C . GLU A 1 79 ? 12.695 -9.959 -22.966 1.00 67.75 79 GLU A C 1
ATOM 629 O O . GLU A 1 79 ? 11.752 -10.665 -23.326 1.00 67.75 79 GLU A O 1
ATOM 634 N N . MET A 1 80 ? 13.945 -10.202 -23.379 1.00 59.56 80 MET A N 1
ATOM 635 C CA . MET A 1 80 ? 14.314 -11.313 -24.264 1.00 59.56 80 MET A CA 1
ATOM 636 C C . MET A 1 80 ? 14.441 -12.666 -23.556 1.00 59.56 80 MET A C 1
ATOM 638 O O . MET A 1 80 ? 14.394 -13.689 -24.228 1.00 59.56 80 MET A O 1
ATOM 642 N N . GLN A 1 81 ? 14.593 -12.702 -22.229 1.00 58.91 81 GLN A N 1
ATOM 643 C CA . GLN A 1 81 ? 14.795 -13.961 -21.495 1.00 58.91 81 GLN A CA 1
ATOM 644 C C . GLN A 1 81 ? 13.482 -14.683 -21.143 1.00 58.91 81 GLN A C 1
ATOM 646 O O . GLN A 1 81 ? 13.519 -15.807 -20.652 1.00 58.91 81 GLN A O 1
ATOM 651 N N . TRP A 1 82 ? 12.334 -14.020 -21.322 1.00 58.41 82 TRP A N 1
ATOM 652 C CA . TRP A 1 82 ? 11.015 -14.493 -20.873 1.00 58.41 82 TRP A CA 1
ATOM 653 C C . TRP A 1 82 ? 10.066 -14.812 -22.046 1.00 58.41 82 TRP A C 1
ATOM 655 O O . TRP A 1 82 ? 8.870 -15.017 -21.833 1.00 58.41 82 TRP A O 1
ATOM 665 N N . LYS A 1 83 ? 10.591 -14.839 -23.277 1.00 46.47 83 LYS A N 1
ATOM 666 C CA . LYS A 1 83 ? 9.920 -15.376 -24.469 1.00 46.47 83 LYS A CA 1
ATOM 667 C C . LYS A 1 83 ? 10.454 -16.764 -24.782 1.00 46.47 83 LYS A C 1
ATOM 669 O O . LYS A 1 83 ? 9.626 -17.601 -25.196 1.00 46.47 83 LYS A O 1
#

Sequence (83 aa):
DDKIIAVMKDDATYGGYTDISQVPLALLDRLQHYFLTYKSAPGTIHHKVEITSIYDREEALKVIGVSHADYKAKYPELEMQWK

Solvent-accessible surface area (backbone atoms only — not comparable to full-atom values): 5535 Å² total; per-residue (Å²): 137,87,80,88,86,84,69,57,89,82,34,94,85,53,44,84,58,80,44,64,87,71,52,57,64,75,58,52,53,51,52,50,53,46,72,45,44,75,82,58,55,97,87,65,88,75,73,88,57,76,85,88,72,88,73,51,58,69,57,52,52,49,52,50,53,51,53,50,50,53,49,44,73,74,44,58,75,60,64,68,77,78,114

Secondary structure (DSSP, 8-state):
--------TT-TTTTT--SGGGS-HHHHHHHHHHHHHTT--TT-------------HHHHHHHHHHHHHHHHHH-GGGGGTT-

pLDDT: mean 83.25, std 14.3, range [46.47, 96.38]

Mean predicted aligned error: 7.34 Å

Radius of gyration: 16.86 Å; Cα contacts (8 Å, |Δi|>4): 28; chains: 1; bounding box: 32×30×43 Å

Foldseek 3Di:
DDDDDDDDCPDPPCNPPQKPVVDPVVVVVVVVVCVQPVPPDVPDPDSPDDCPDDDIPVVSVVVVVVVVVVVCVVCVVVVVVPD